Protein AF-A0A3B9ASY4-F1 (afdb_monomer_lite)

pLDDT: mean 80.65, std 14.68, range [36.09, 94.44]

Radius of gyration: 23.01 Å; chains: 1; bounding box: 66×73×40 Å

Secondary structure (DSSP, 8-state):
-------------------------TTTS--EEEETTEEEESS-HHHHHHHHHHHSSS--EEEEEEEEE-TTS-EEEEEEEEETTTTTEEEEEEEEEEE-TTSSEEEEEEEEEEE--TT-S-EEEETTEEEESS-SSPEEEE---

Foldseek 3Di:
DDDDDDDDDPPPPPPPPPPPPPQDQLQPDFQWFDDDNDIGGPDDPVSVQVLQCVQPPQNWHWDDWDWDQAPVRWIWIKTWTARVVLVRFIKIKIWTWDADPVSGTTGTDQKIFMWTDVPDDPWYAHNNFTDDPTDRDGDIGGSDD

Structure (mmCIF, N/CA/C/O backbone):
data_AF-A0A3B9ASY4-F1
#
_entry.id   AF-A0A3B9ASY4-F1
#
loop_
_atom_site.group_PDB
_atom_site.id
_atom_site.type_symbol
_atom_site.label_atom_id
_atom_site.label_alt_id
_atom_site.label_comp_id
_atom_site.label_asym_id
_atom_site.label_entity_id
_atom_site.label_seq_id
_atom_site.pdbx_PDB_ins_code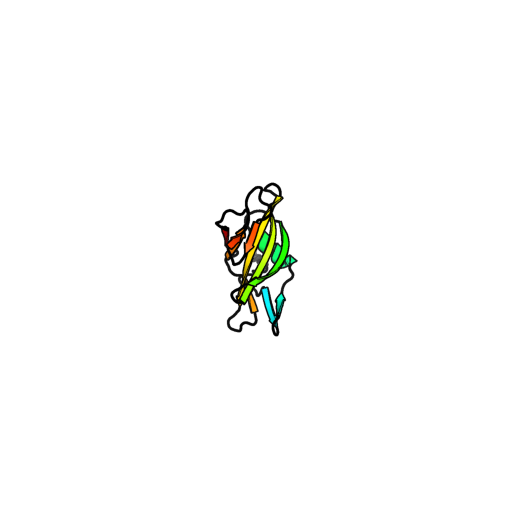
_atom_site.Cartn_x
_atom_site.Cartn_y
_atom_site.Cartn_z
_atom_site.occupancy
_atom_site.B_iso_or_equiv
_atom_site.auth_seq_id
_atom_site.auth_comp_id
_atom_site.auth_asym_id
_atom_site.auth_atom_id
_atom_site.pdbx_PDB_model_num
ATOM 1 N N . MET A 1 1 ? -50.566 -61.487 -13.036 1.00 40.06 1 MET A N 1
ATOM 2 C CA . MET A 1 1 ? -49.498 -60.858 -13.843 1.00 40.06 1 MET A CA 1
ATOM 3 C C . MET A 1 1 ? -49.723 -59.348 -13.845 1.00 40.06 1 MET A C 1
ATOM 5 O O . MET A 1 1 ? -50.765 -58.915 -14.313 1.00 40.06 1 MET A O 1
ATOM 9 N N . LYS A 1 2 ? -48.819 -58.567 -13.241 1.00 36.09 2 LYS A N 1
ATOM 10 C CA . LYS A 1 2 ? -48.805 -57.090 -13.233 1.00 36.09 2 LYS A CA 1
ATOM 11 C C . LYS A 1 2 ? -47.361 -56.649 -13.504 1.00 36.09 2 LYS A C 1
ATOM 13 O O . LYS A 1 2 ? -46.486 -57.181 -12.820 1.00 36.09 2 LYS A O 1
ATOM 18 N N . PRO A 1 3 ? -47.078 -55.731 -14.442 1.00 52.00 3 PRO A N 1
ATOM 19 C CA . PRO A 1 3 ? -45.741 -55.174 -14.568 1.00 52.00 3 PRO A CA 1
ATOM 20 C C . PRO A 1 3 ? -45.538 -54.073 -13.522 1.00 52.00 3 PRO A C 1
ATOM 22 O O . PRO A 1 3 ? -46.340 -53.148 -13.397 1.00 52.00 3 PRO A O 1
ATOM 25 N N . PHE A 1 4 ? -44.462 -54.209 -12.753 1.00 48.41 4 PHE A N 1
ATOM 26 C CA . PHE A 1 4 ? -43.945 -53.189 -11.850 1.00 48.41 4 PHE A CA 1
ATOM 27 C C . PHE A 1 4 ? -43.094 -52.234 -12.697 1.00 48.41 4 PHE A C 1
ATOM 29 O O . PHE A 1 4 ? -42.040 -52.619 -13.198 1.00 48.41 4 PHE A O 1
ATOM 36 N N . VAL A 1 5 ? -43.578 -51.013 -12.920 1.00 50.47 5 VAL A N 1
ATOM 37 C CA . VAL A 1 5 ? -42.808 -49.964 -13.599 1.00 50.47 5 VAL A CA 1
ATOM 38 C C . VAL A 1 5 ? -41.886 -49.335 -12.559 1.00 50.47 5 VAL A C 1
ATOM 40 O O . VAL A 1 5 ? -42.341 -48.623 -11.666 1.00 50.47 5 VAL A O 1
ATOM 43 N N . LEU A 1 6 ? -40.592 -49.641 -12.645 1.00 49.59 6 LEU A N 1
ATOM 44 C CA . LEU A 1 6 ? -39.558 -49.028 -11.817 1.00 49.59 6 LEU A CA 1
ATOM 45 C C . LEU A 1 6 ? -39.183 -47.673 -12.441 1.00 49.59 6 LEU A C 1
ATOM 47 O O . LEU A 1 6 ? -38.467 -47.615 -13.438 1.00 49.59 6 LEU A O 1
ATOM 51 N N . LEU A 1 7 ? -39.722 -46.586 -11.890 1.00 51.25 7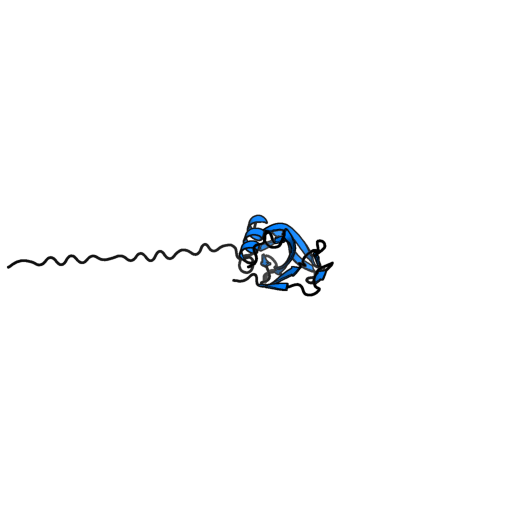 LEU A N 1
ATOM 52 C CA . LEU A 1 7 ? -39.395 -45.220 -12.294 1.00 51.25 7 LEU A CA 1
ATOM 53 C C . LEU A 1 7 ? -38.143 -44.760 -11.531 1.00 51.25 7 LEU A C 1
ATOM 55 O O . LEU A 1 7 ? -38.223 -44.352 -10.373 1.00 51.25 7 LEU A O 1
ATOM 59 N N . THR A 1 8 ? -36.976 -44.855 -12.163 1.00 59.31 8 THR A N 1
ATOM 60 C CA . THR A 1 8 ? -35.707 -44.397 -11.582 1.00 59.31 8 THR A CA 1
ATOM 61 C C . THR A 1 8 ? -35.598 -42.874 -11.712 1.00 59.31 8 THR A C 1
ATOM 63 O O . THR A 1 8 ? -35.305 -42.350 -12.784 1.00 59.31 8 THR A O 1
ATOM 66 N N . LEU A 1 9 ? -35.847 -42.150 -10.619 1.00 54.06 9 LEU A N 1
ATOM 67 C CA . LEU A 1 9 ? -35.590 -40.711 -10.504 1.00 54.06 9 LEU A CA 1
ATOM 68 C C . LEU A 1 9 ? -34.078 -40.465 -10.373 1.00 54.06 9 LEU A C 1
ATOM 70 O O . LEU A 1 9 ? -33.495 -40.638 -9.304 1.00 54.06 9 LEU A O 1
ATOM 74 N N . LEU A 1 10 ? -33.442 -40.062 -11.474 1.00 52.00 10 LEU A N 1
ATOM 75 C CA . LEU A 1 10 ? -32.086 -39.510 -11.481 1.00 52.00 10 LEU A CA 1
ATOM 76 C C . LEU A 1 10 ? -32.116 -38.113 -10.847 1.00 52.00 10 LEU A C 1
ATOM 78 O O . LEU A 1 10 ? -32.416 -37.120 -11.508 1.00 52.00 10 LEU A O 1
ATOM 82 N N . PHE A 1 11 ? -31.802 -38.033 -9.555 1.00 51.97 11 PHE A N 1
ATOM 83 C CA . PHE A 1 11 ? -31.476 -36.768 -8.904 1.00 51.97 11 PHE A CA 1
ATOM 84 C C . PHE A 1 11 ? -30.121 -36.283 -9.428 1.00 51.97 11 PHE A C 1
ATOM 86 O O . PHE A 1 11 ? -29.066 -36.706 -8.961 1.00 51.97 11 PHE A O 1
ATOM 93 N N . PHE A 1 12 ? -30.151 -35.394 -10.421 1.00 53.81 12 PHE A N 1
ATOM 94 C CA . PHE A 1 12 ? -28.996 -34.585 -10.795 1.00 53.81 12 PHE A CA 1
ATOM 95 C C . PHE A 1 12 ? -28.692 -33.628 -9.636 1.00 53.81 12 PHE A C 1
ATOM 97 O O . PHE A 1 12 ? -29.315 -32.576 -9.496 1.00 53.81 12 PHE A O 1
ATOM 104 N N . THR A 1 13 ? -27.737 -33.986 -8.782 1.00 55.41 13 THR A N 1
ATOM 105 C CA . THR A 1 13 ? -27.118 -33.030 -7.865 1.00 55.41 13 THR A CA 1
ATOM 106 C C . THR A 1 13 ? -26.239 -32.101 -8.694 1.00 55.41 13 THR A C 1
ATOM 108 O O . THR A 1 13 ? -25.081 -32.406 -8.976 1.00 55.41 13 THR A O 1
ATOM 111 N N . PHE A 1 14 ? -26.796 -30.970 -9.128 1.00 53.56 14 PHE A N 1
ATOM 112 C CA . PHE A 1 14 ? -25.993 -29.841 -9.581 1.00 53.56 14 PHE A CA 1
ATOM 113 C C . PHE A 1 14 ? -25.208 -29.322 -8.374 1.00 53.56 14 PHE A C 1
ATOM 115 O O . PHE A 1 14 ? -25.728 -28.555 -7.564 1.00 53.56 14 PHE A O 1
ATOM 122 N N . SER A 1 15 ? -23.950 -29.741 -8.237 1.00 54.97 15 SER A N 1
ATOM 123 C CA . SER A 1 15 ? -22.985 -28.981 -7.451 1.00 54.97 15 SER A CA 1
ATOM 124 C C . SER A 1 15 ? -22.798 -27.645 -8.162 1.00 54.97 15 SER A C 1
ATOM 126 O O . SER A 1 15 ? -22.039 -27.542 -9.123 1.00 54.97 15 SER A O 1
ATOM 128 N N . LEU A 1 16 ? -23.526 -26.621 -7.711 1.00 52.81 16 LEU A N 1
ATOM 129 C CA . LEU A 1 16 ? -23.151 -25.232 -7.933 1.00 52.81 16 LEU A CA 1
ATOM 130 C C . LEU A 1 16 ? -21.788 -25.058 -7.264 1.00 52.81 16 LEU A C 1
ATOM 132 O O . LEU A 1 16 ? -21.702 -24.751 -6.077 1.00 52.81 16 LEU A O 1
ATOM 136 N N . ALA A 1 17 ? -20.717 -25.320 -8.012 1.00 51.34 17 ALA A N 1
ATOM 137 C CA . ALA A 1 17 ? -19.417 -24.778 -7.685 1.00 51.34 17 ALA A CA 1
ATOM 138 C C . ALA A 1 17 ? -19.627 -23.265 -7.651 1.00 51.34 17 ALA A C 1
ATOM 140 O O . ALA A 1 17 ? -19.772 -22.630 -8.696 1.00 51.34 17 ALA A O 1
ATOM 141 N N . GLN A 1 18 ? -19.770 -22.706 -6.448 1.00 48.28 18 GLN A N 1
ATOM 142 C CA . GLN A 1 18 ? -19.718 -21.269 -6.264 1.00 48.28 18 GLN A CA 1
ATOM 143 C C . GLN A 1 18 ? -18.373 -20.853 -6.843 1.00 48.28 18 GLN A C 1
ATOM 145 O O . GLN A 1 18 ? -17.329 -21.170 -6.275 1.00 48.28 18 GLN A O 1
ATOM 150 N N . ALA A 1 19 ? -18.394 -20.224 -8.017 1.00 49.62 19 ALA A N 1
ATOM 151 C CA . ALA A 1 19 ? -17.237 -19.519 -8.517 1.00 49.62 19 ALA A CA 1
ATOM 152 C C . ALA A 1 19 ? -16.895 -18.506 -7.425 1.00 49.62 19 ALA A C 1
ATOM 154 O O . ALA A 1 19 ? -17.633 -17.543 -7.221 1.00 49.62 19 ALA A O 1
ATOM 155 N N . GLN A 1 20 ? -15.848 -18.785 -6.648 1.00 53.88 20 GLN A N 1
ATOM 156 C CA . GLN A 1 20 ? -15.270 -17.786 -5.769 1.00 53.88 20 GLN A CA 1
ATOM 157 C C . GLN A 1 20 ? -14.911 -16.626 -6.688 1.00 53.88 20 GLN A C 1
ATOM 159 O O . GLN A 1 20 ? -14.044 -16.772 -7.552 1.00 53.88 20 GLN A O 1
ATOM 164 N N . GLU A 1 21 ? -15.634 -15.511 -6.573 1.00 57.00 21 GLU A N 1
ATOM 165 C CA . GLU A 1 21 ? -15.247 -14.274 -7.235 1.00 57.00 21 GLU A CA 1
ATOM 166 C C . GLU A 1 21 ? -13.792 -14.028 -6.852 1.00 57.00 21 GLU A C 1
ATOM 168 O O . GLU A 1 21 ? -13.474 -13.838 -5.675 1.00 57.00 21 GLU A O 1
ATOM 173 N N . LYS A 1 22 ? -12.886 -14.125 -7.827 1.00 62.94 22 LYS A N 1
ATOM 174 C CA . LYS A 1 22 ? -11.480 -13.818 -7.600 1.00 62.94 22 LYS A CA 1
ATOM 175 C C . LYS A 1 22 ? -11.394 -12.304 -7.426 1.00 62.94 22 LYS A C 1
ATOM 177 O O . LYS A 1 22 ? -11.237 -11.564 -8.393 1.00 62.94 22 LYS A O 1
ATOM 182 N N . TRP A 1 23 ? -11.587 -11.850 -6.193 1.00 72.44 23 TRP A N 1
ATOM 183 C CA . TRP A 1 23 ? -11.378 -10.464 -5.809 1.00 72.44 23 TRP A CA 1
ATOM 184 C C . TRP A 1 23 ? -9.905 -10.118 -5.995 1.00 72.44 23 TRP A C 1
ATOM 186 O O . TRP A 1 23 ? -9.034 -10.945 -5.730 1.00 72.44 23 TRP A O 1
ATOM 196 N N . PHE A 1 24 ? -9.648 -8.893 -6.452 1.00 81.06 24 PHE A N 1
ATOM 197 C CA . PHE A 1 24 ? -8.300 -8.384 -6.670 1.00 81.06 24 PHE A CA 1
ATOM 198 C C . PHE A 1 24 ? -7.413 -8.614 -5.438 1.00 81.06 24 PHE A C 1
ATOM 200 O O . PHE A 1 24 ? -7.733 -8.162 -4.326 1.00 81.06 24 PHE A O 1
ATOM 207 N N . ASP A 1 25 ? -6.300 -9.308 -5.660 1.00 82.31 25 ASP A N 1
ATOM 208 C CA . ASP A 1 25 ? -5.279 -9.547 -4.656 1.00 82.31 25 ASP A CA 1
ATOM 209 C C . ASP A 1 25 ? -4.022 -8.741 -4.989 1.00 82.31 25 ASP A C 1
ATOM 211 O O . ASP A 1 25 ? -3.327 -9.080 -5.942 1.00 82.31 25 ASP A O 1
ATOM 215 N N . PRO A 1 26 ? -3.684 -7.698 -4.217 1.00 80.62 26 PRO A N 1
ATOM 216 C CA . PRO A 1 26 ? -2.535 -6.857 -4.521 1.00 80.62 26 PRO A CA 1
ATOM 217 C C . PRO A 1 26 ? -1.192 -7.602 -4.421 1.00 80.62 26 PRO A C 1
ATOM 219 O O . PRO A 1 26 ? -0.212 -7.125 -4.992 1.00 80.62 26 PRO A O 1
ATOM 222 N N . ALA A 1 27 ? -1.139 -8.759 -3.748 1.00 80.56 27 ALA A N 1
ATOM 223 C CA . ALA A 1 27 ? 0.046 -9.614 -3.690 1.00 80.56 27 ALA A CA 1
ATOM 224 C C . ALA A 1 27 ? 0.198 -10.526 -4.923 1.00 80.56 27 ALA A C 1
ATOM 226 O O . ALA A 1 27 ? 1.309 -10.941 -5.252 1.00 80.56 27 ALA A O 1
ATOM 227 N N . LEU A 1 28 ? -0.900 -10.856 -5.615 1.00 85.06 28 LEU A N 1
ATOM 228 C CA . LEU A 1 28 ? -0.900 -11.805 -6.743 1.00 85.06 28 LEU A CA 1
ATOM 229 C C . LEU A 1 28 ? -1.200 -11.149 -8.094 1.00 85.06 28 LEU A C 1
ATOM 231 O O . LEU A 1 28 ? -0.824 -11.677 -9.141 1.00 85.06 28 LEU A O 1
ATOM 235 N N . ASP A 1 29 ? -1.878 -10.010 -8.079 1.00 89.12 29 ASP A N 1
ATOM 236 C CA . ASP A 1 29 ? -2.293 -9.258 -9.247 1.00 89.12 29 ASP A CA 1
ATOM 237 C C . ASP A 1 29 ? -1.519 -7.921 -9.281 1.00 89.12 29 ASP A C 1
ATOM 239 O O . ASP A 1 29 ? -1.322 -7.277 -8.245 1.00 89.12 29 ASP A O 1
ATOM 243 N N . PRO A 1 30 ? -1.051 -7.471 -10.458 1.00 90.88 30 PRO A N 1
ATOM 244 C CA . PRO A 1 30 ? -0.203 -6.290 -10.554 1.00 90.88 30 PRO A CA 1
ATOM 245 C C . PRO A 1 30 ? -0.974 -5.019 -10.173 1.00 90.88 30 PRO A C 1
ATOM 247 O O . PRO A 1 30 ? -2.030 -4.709 -10.724 1.00 90.88 30 PRO A O 1
ATOM 250 N N . VAL A 1 31 ? -0.398 -4.248 -9.256 1.00 93.25 31 VAL A N 1
ATOM 251 C CA . VAL A 1 31 ? -0.961 -2.999 -8.723 1.00 93.25 31 VAL A CA 1
ATOM 252 C C . VAL A 1 31 ? -0.638 -1.820 -9.636 1.00 93.25 31 VAL A C 1
ATOM 254 O O . VAL A 1 31 ? -1.455 -0.917 -9.840 1.00 93.25 31 VAL A O 1
ATOM 257 N N . ALA A 1 32 ? 0.573 -1.814 -10.187 1.00 93.88 32 ALA A N 1
ATOM 258 C CA . ALA A 1 32 ? 1.069 -0.720 -10.999 1.00 93.88 32 ALA A CA 1
ATOM 259 C C . ALA A 1 32 ? 1.968 -1.205 -12.135 1.00 93.88 32 ALA A C 1
ATOM 261 O O . ALA A 1 32 ? 2.452 -2.337 -12.150 1.00 93.88 32 ALA A O 1
ATOM 262 N N . VAL A 1 33 ? 2.191 -0.315 -13.092 1.00 94.31 33 VAL A N 1
ATOM 263 C CA . VAL A 1 33 ? 3.109 -0.505 -14.208 1.00 94.31 33 VAL A CA 1
ATOM 264 C C . VAL A 1 33 ? 4.080 0.664 -14.259 1.00 94.31 33 VAL A C 1
ATOM 266 O O . VAL A 1 33 ? 3.680 1.823 -14.118 1.00 94.31 33 VAL A O 1
ATOM 269 N N . GLN A 1 34 ? 5.355 0.371 -14.480 1.00 91.12 34 GLN A N 1
ATOM 270 C CA . GLN A 1 34 ? 6.316 1.391 -14.856 1.00 91.12 34 GLN A CA 1
ATOM 271 C C . GLN A 1 34 ? 6.250 1.603 -16.364 1.00 91.12 34 GLN A C 1
ATOM 273 O O . GLN A 1 34 ? 6.377 0.670 -17.160 1.00 91.12 34 GLN A O 1
ATOM 278 N N . LYS A 1 35 ? 6.034 2.856 -16.753 1.00 89.12 35 LYS A N 1
ATOM 279 C CA . LYS A 1 35 ? 6.115 3.303 -18.137 1.00 89.12 35 LYS A CA 1
ATOM 280 C C . LYS A 1 35 ? 7.027 4.519 -18.175 1.00 89.12 35 LYS A C 1
ATOM 282 O O . LYS A 1 35 ? 6.808 5.490 -17.451 1.00 89.12 35 LYS A O 1
ATOM 287 N N . ASP A 1 36 ? 8.067 4.423 -18.995 1.00 86.75 36 ASP A N 1
ATOM 288 C CA . ASP A 1 36 ? 9.168 5.381 -19.049 1.00 86.75 36 ASP A CA 1
ATOM 289 C C . ASP A 1 36 ? 9.851 5.502 -17.671 1.00 86.75 36 ASP A C 1
ATOM 291 O O . ASP A 1 36 ? 10.484 4.557 -17.204 1.00 86.75 36 ASP A O 1
ATOM 295 N N . SER A 1 37 ? 9.686 6.631 -16.984 1.00 83.12 37 SER A N 1
ATOM 296 C CA . SER A 1 37 ? 10.210 6.889 -15.635 1.00 83.12 37 SER A CA 1
ATOM 297 C C . SER A 1 37 ? 9.118 7.015 -14.568 1.00 83.12 37 SER A C 1
ATOM 299 O O . SER A 1 37 ? 9.418 7.318 -13.413 1.00 83.12 37 SER A O 1
ATOM 301 N N . SER A 1 38 ? 7.854 6.802 -14.945 1.00 86.00 38 SER A N 1
ATOM 302 C CA . SER A 1 38 ? 6.692 7.035 -14.089 1.00 86.00 38 SER A CA 1
ATOM 303 C C . SER A 1 38 ? 5.957 5.740 -13.761 1.00 86.00 38 SER A C 1
ATOM 305 O O . SER A 1 38 ? 5.860 4.827 -14.582 1.00 86.00 38 SER A O 1
ATOM 307 N N . LEU A 1 39 ? 5.420 5.676 -12.543 1.00 88.69 39 LEU A N 1
ATOM 308 C CA . LEU A 1 39 ? 4.653 4.539 -12.050 1.00 88.69 39 LEU A CA 1
ATOM 309 C C . LEU A 1 39 ? 3.154 4.857 -12.088 1.00 88.69 39 LEU A C 1
ATOM 311 O O . LEU A 1 39 ? 2.662 5.787 -11.437 1.00 88.69 39 LEU A O 1
ATOM 315 N N . TYR A 1 40 ? 2.420 4.068 -12.863 1.00 91.62 40 TYR A N 1
ATOM 316 C CA . TYR A 1 40 ? 0.992 4.233 -13.097 1.00 91.62 40 TYR A CA 1
ATOM 317 C C . TYR A 1 40 ? 0.231 3.106 -12.418 1.00 91.62 40 TYR A C 1
ATOM 319 O O . TYR A 1 40 ? 0.532 1.937 -12.645 1.00 91.62 40 TYR A O 1
ATOM 327 N N . LEU A 1 41 ? -0.765 3.448 -11.601 1.00 92.69 41 LEU A N 1
ATOM 328 C CA . LEU A 1 41 ? -1.667 2.445 -11.044 1.00 92.69 41 LEU A CA 1
ATOM 329 C C . LEU A 1 41 ? -2.459 1.800 -12.184 1.00 92.69 41 LEU A C 1
ATOM 331 O O . LEU A 1 41 ? -3.028 2.498 -13.022 1.00 92.69 41 LEU A O 1
ATOM 335 N N . LEU A 1 42 ? -2.492 0.471 -12.203 1.00 93.19 42 LEU A N 1
ATOM 336 C CA . LEU A 1 42 ? -3.330 -0.299 -13.127 1.00 93.19 42 LEU A CA 1
ATOM 337 C C . LEU A 1 42 ? -4.768 -0.427 -12.614 1.00 93.19 42 LEU A C 1
ATOM 339 O O . LEU A 1 42 ? -5.663 -0.855 -13.339 1.00 93.19 42 LEU A O 1
ATOM 343 N N . ILE A 1 43 ? -4.973 -0.081 -11.346 1.00 90.50 43 ILE A N 1
ATOM 344 C CA . ILE A 1 43 ? -6.178 -0.343 -10.574 1.00 90.50 43 ILE A CA 1
ATOM 345 C C . ILE A 1 43 ? -6.570 0.943 -9.860 1.00 90.50 43 ILE A C 1
ATOM 347 O O . ILE A 1 43 ? -5.715 1.739 -9.472 1.00 90.50 43 ILE A O 1
ATOM 351 N N . SER A 1 44 ? -7.872 1.174 -9.709 1.00 91.19 44 SER A N 1
ATOM 352 C CA . SER A 1 44 ? -8.352 2.380 -9.044 1.00 91.19 44 SER A CA 1
ATOM 353 C C . SER A 1 44 ? -7.980 2.385 -7.560 1.00 91.19 44 SER A C 1
ATOM 355 O O . SER A 1 44 ? -7.963 1.349 -6.892 1.00 91.19 44 SER A O 1
ATOM 357 N N . GLU A 1 45 ? -7.755 3.580 -7.016 1.00 91.56 45 GLU A N 1
ATOM 358 C CA . GLU A 1 45 ? -7.526 3.773 -5.580 1.00 91.56 45 GLU A CA 1
ATOM 359 C C . GLU A 1 45 ? -8.683 3.216 -4.742 1.00 91.56 45 GLU A C 1
ATOM 361 O O . GLU A 1 45 ? -8.453 2.661 -3.674 1.00 91.56 45 GLU A O 1
ATOM 366 N N . TYR A 1 46 ? -9.917 3.276 -5.257 1.00 90.56 46 TYR A N 1
ATOM 367 C CA . TYR A 1 46 ? -11.086 2.673 -4.617 1.00 90.56 46 TYR A CA 1
ATOM 368 C C . TYR A 1 46 ? -10.947 1.154 -4.454 1.00 90.56 46 TYR A C 1
ATOM 370 O O . TYR A 1 46 ? -11.210 0.630 -3.374 1.00 90.56 46 TYR A O 1
ATOM 378 N N . VAL A 1 47 ? -10.529 0.439 -5.504 1.00 90.38 47 VAL A N 1
ATOM 379 C CA . VAL A 1 47 ? -10.354 -1.021 -5.442 1.00 90.38 47 VAL A CA 1
ATOM 380 C C . VAL A 1 47 ? -9.187 -1.384 -4.525 1.00 90.38 47 VAL A C 1
ATOM 382 O O . VAL A 1 47 ? -9.311 -2.326 -3.746 1.00 90.38 47 VAL A O 1
ATOM 385 N N . LEU A 1 48 ? -8.095 -0.613 -4.550 1.00 90.38 48 LEU A N 1
ATOM 386 C CA . LEU A 1 48 ? -6.973 -0.788 -3.621 1.00 90.38 48 LEU A CA 1
ATOM 387 C C . LEU A 1 48 ? -7.414 -0.599 -2.166 1.00 90.38 48 LEU A C 1
ATOM 389 O O . LEU A 1 48 ? -7.170 -1.467 -1.332 1.00 90.38 48 LEU A O 1
ATOM 393 N N . ALA A 1 49 ? -8.119 0.496 -1.884 1.00 91.06 49 ALA A N 1
ATOM 394 C CA . ALA A 1 49 ? -8.675 0.793 -0.572 1.00 91.06 49 ALA A CA 1
ATOM 395 C C . ALA A 1 49 ? -9.606 -0.327 -0.093 1.00 91.06 49 ALA A C 1
ATOM 397 O O . ALA A 1 49 ? -9.423 -0.846 1.002 1.00 91.06 49 ALA A O 1
ATOM 398 N N . LYS A 1 50 ? -10.558 -0.763 -0.926 1.00 89.31 50 LYS A N 1
ATOM 399 C CA . LYS A 1 50 ? -11.490 -1.847 -0.579 1.00 89.31 50 LYS A CA 1
ATOM 400 C C . LYS A 1 50 ? -10.787 -3.179 -0.352 1.00 89.31 50 LYS A C 1
ATOM 402 O O . LYS A 1 50 ? -11.120 -3.888 0.591 1.00 89.31 50 LYS A O 1
ATOM 407 N N . SER A 1 51 ? -9.810 -3.508 -1.191 1.00 87.88 51 SER A N 1
ATOM 408 C CA . SER A 1 51 ? -9.016 -4.728 -1.051 1.00 87.88 51 SER A CA 1
ATOM 409 C C . SER A 1 51 ? -8.243 -4.747 0.270 1.00 87.88 51 SER A C 1
ATOM 411 O O . SER A 1 51 ? -8.229 -5.770 0.957 1.00 87.88 51 SER A O 1
ATOM 413 N N . LEU A 1 52 ? -7.676 -3.601 0.664 1.00 87.81 52 LEU A N 1
ATOM 414 C CA . LEU A 1 52 ? -7.008 -3.421 1.950 1.00 87.81 52 LEU A CA 1
ATOM 415 C C . LEU A 1 52 ? -7.989 -3.518 3.126 1.00 87.81 52 LEU A C 1
ATOM 417 O O . LEU A 1 52 ? -7.726 -4.257 4.068 1.00 87.81 52 LEU A O 1
ATOM 421 N N . GLU A 1 53 ? -9.130 -2.825 3.060 1.00 89.44 53 GLU A N 1
ATOM 422 C CA . GLU A 1 53 ? -10.169 -2.858 4.101 1.00 89.44 53 GLU A CA 1
ATOM 423 C C . GLU A 1 53 ? -10.678 -4.279 4.372 1.00 89.44 53 GLU A C 1
ATOM 425 O O . GLU A 1 53 ? -10.934 -4.628 5.517 1.00 89.44 53 GLU A O 1
ATOM 430 N N . ILE A 1 54 ? -10.798 -5.113 3.335 1.00 86.31 54 ILE A N 1
ATOM 431 C CA . ILE A 1 54 ? -11.202 -6.520 3.472 1.00 86.31 54 ILE A CA 1
ATOM 432 C C . ILE A 1 54 ? -10.102 -7.356 4.146 1.00 86.31 54 ILE A C 1
ATOM 434 O O . ILE A 1 54 ? -10.402 -8.319 4.854 1.00 86.31 54 ILE A O 1
ATOM 438 N N . ARG A 1 55 ? -8.828 -7.043 3.898 1.00 83.75 55 ARG A N 1
ATOM 439 C CA . ARG A 1 55 ? -7.674 -7.809 4.404 1.00 83.75 55 ARG A CA 1
ATOM 440 C C . ARG A 1 55 ? -7.289 -7.429 5.824 1.00 83.75 55 ARG A C 1
ATOM 442 O O . ARG A 1 55 ? -6.849 -8.285 6.581 1.00 83.75 55 ARG A O 1
ATOM 449 N N . MET A 1 56 ? -7.492 -6.175 6.199 1.00 81.81 56 MET A N 1
A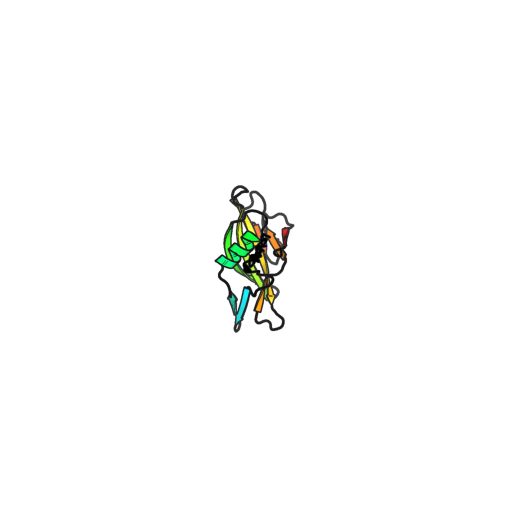TOM 450 C CA . MET A 1 56 ? -7.331 -5.749 7.577 1.00 81.81 56 MET A CA 1
ATOM 451 C C . MET A 1 56 ? -8.476 -6.328 8.415 1.00 81.81 56 MET A C 1
ATOM 453 O O . MET A 1 56 ? -9.631 -5.952 8.262 1.00 81.81 56 MET A O 1
ATOM 457 N N . GLU A 1 57 ? -8.153 -7.256 9.317 1.00 68.88 57 GLU A N 1
ATOM 458 C CA . GLU A 1 57 ? -9.128 -7.943 10.186 1.00 68.88 57 GLU A CA 1
ATOM 459 C C . GLU A 1 57 ? -9.917 -6.991 11.099 1.00 68.88 57 GLU A C 1
ATOM 461 O O . GLU A 1 57 ? -10.980 -7.325 11.620 1.00 68.88 57 GLU A O 1
ATOM 466 N N . GLN A 1 58 ? -9.383 -5.793 11.315 1.00 70.31 58 GLN A N 1
ATOM 467 C CA . GLN A 1 58 ? -10.021 -4.733 12.074 1.00 70.31 58 GLN A CA 1
ATOM 468 C C . GLN A 1 58 ? -10.815 -3.868 11.101 1.00 70.31 58 GLN A C 1
ATOM 470 O O . GLN A 1 58 ? -10.239 -3.408 10.120 1.00 70.31 58 GLN A O 1
ATOM 475 N N . SER A 1 59 ? -12.094 -3.597 11.390 1.00 81.00 59 SER A N 1
ATOM 476 C CA . SER A 1 59 ? -12.917 -2.659 10.619 1.00 81.00 59 SER A CA 1
ATOM 477 C C . SER A 1 59 ? -12.163 -1.337 10.435 1.00 81.00 59 SER A C 1
ATOM 479 O O . SER A 1 59 ? -12.087 -0.512 11.349 1.00 81.00 59 SER A O 1
ATOM 481 N N . VAL A 1 60 ? -11.569 -1.140 9.264 1.00 90.38 60 VAL A N 1
ATOM 482 C CA . VAL A 1 60 ? -10.885 0.091 8.874 1.00 90.38 60 VAL A CA 1
ATOM 483 C C . VAL A 1 60 ? -11.673 0.768 7.774 1.00 90.38 60 VAL A C 1
ATOM 485 O O . VAL A 1 60 ? -12.387 0.132 7.000 1.00 90.38 60 VAL A O 1
ATOM 488 N N . ARG A 1 61 ? -11.527 2.085 7.701 1.00 93.50 61 ARG A N 1
ATOM 489 C CA . ARG A 1 61 ? -11.993 2.876 6.574 1.00 93.50 61 ARG A CA 1
ATOM 490 C C . ARG A 1 61 ? -10.837 3.690 6.031 1.00 93.50 61 ARG A C 1
ATOM 492 O O . ARG A 1 61 ? -10.369 4.616 6.698 1.00 93.50 61 ARG A O 1
ATOM 499 N N . VAL A 1 62 ? -10.412 3.355 4.824 1.00 94.44 62 VAL A N 1
ATOM 500 C CA . VAL A 1 62 ? -9.390 4.100 4.093 1.00 94.44 62 VAL A CA 1
ATOM 501 C C . VAL A 1 62 ? -10.010 5.395 3.574 1.00 94.44 62 VAL A C 1
ATOM 503 O O . VAL A 1 62 ? -11.150 5.425 3.106 1.00 94.44 62 VAL A O 1
ATOM 506 N N . GLN A 1 63 ? -9.265 6.487 3.696 1.00 94.44 63 GLN A N 1
ATOM 507 C CA . GLN A 1 63 ? -9.674 7.823 3.266 1.00 94.44 63 GLN A CA 1
ATOM 508 C C . GLN A 1 63 ? -8.828 8.310 2.095 1.00 94.44 63 GLN A C 1
ATOM 510 O O . GLN A 1 63 ? -9.375 8.883 1.154 1.00 94.44 63 GLN A O 1
ATOM 515 N N . THR A 1 64 ? -7.524 8.037 2.133 1.00 94.19 64 THR A N 1
ATOM 516 C CA . THR A 1 64 ? -6.578 8.503 1.118 1.00 94.19 64 THR A CA 1
ATOM 517 C C . THR A 1 64 ? -5.603 7.394 0.755 1.00 94.19 64 THR A C 1
ATOM 519 O O . THR A 1 64 ? -5.189 6.616 1.615 1.00 94.19 64 THR A O 1
ATOM 522 N N . VAL A 1 65 ? -5.215 7.360 -0.520 1.00 93.81 65 VAL A N 1
ATOM 523 C CA . VAL A 1 65 ? -4.127 6.536 -1.050 1.00 93.81 65 VAL A CA 1
ATOM 524 C C . VAL A 1 65 ? -3.101 7.474 -1.679 1.00 93.81 65 VAL A C 1
ATOM 526 O O . VAL A 1 65 ? -3.450 8.319 -2.498 1.00 93.81 65 VAL A O 1
ATOM 529 N N . LEU A 1 66 ? -1.837 7.356 -1.289 1.00 92.50 66 LEU A N 1
ATOM 530 C CA . LEU A 1 66 ? -0.735 8.164 -1.803 1.00 92.50 66 LEU A CA 1
ATOM 531 C C . LEU A 1 66 ? 0.355 7.249 -2.348 1.00 92.50 66 LEU A C 1
ATOM 533 O O . LEU A 1 66 ? 0.641 6.200 -1.783 1.00 92.50 66 LEU A O 1
ATOM 537 N N . ARG A 1 67 ? 0.997 7.665 -3.437 1.00 91.19 67 ARG A N 1
ATOM 538 C CA . ARG A 1 67 ? 2.219 7.026 -3.934 1.00 91.19 67 ARG A CA 1
ATOM 539 C C . ARG A 1 67 ? 3.416 7.762 -3.361 1.00 91.19 67 ARG A C 1
ATOM 541 O O . ARG A 1 67 ? 3.480 8.986 -3.465 1.00 91.19 67 ARG A O 1
ATOM 548 N N . GLN A 1 68 ? 4.365 7.023 -2.808 1.00 90.19 68 GLN A N 1
ATOM 549 C CA . GLN A 1 68 ? 5.579 7.577 -2.231 1.00 90.19 68 GLN A CA 1
ATOM 550 C C . GLN A 1 68 ? 6.804 6.874 -2.805 1.00 90.19 68 GLN A C 1
ATOM 552 O O . GLN A 1 68 ? 6.875 5.648 -2.835 1.00 90.19 68 GLN A O 1
ATOM 557 N N . LYS A 1 69 ? 7.783 7.671 -3.236 1.00 88.81 69 LYS A N 1
ATOM 558 C CA . LYS A 1 69 ? 9.119 7.180 -3.562 1.00 88.81 69 LYS A CA 1
ATOM 559 C C . LYS A 1 69 ? 9.943 7.106 -2.280 1.00 88.81 69 LYS A C 1
ATOM 561 O O . LYS A 1 69 ? 9.967 8.062 -1.508 1.00 88.81 69 LYS A O 1
ATOM 566 N N . GLU A 1 70 ? 10.612 5.987 -2.071 1.00 85.94 70 GLU A N 1
ATOM 567 C CA . GLU A 1 70 ? 11.461 5.742 -0.907 1.00 85.94 70 GLU A CA 1
ATOM 568 C C . GLU A 1 70 ? 12.908 6.206 -1.142 1.00 85.94 70 GLU A C 1
ATOM 570 O O . GLU A 1 70 ? 13.327 6.347 -2.299 1.00 85.94 70 GLU A O 1
ATOM 575 N N . PRO A 1 71 ? 13.701 6.438 -0.075 1.00 85.12 71 PRO A N 1
ATOM 576 C CA . PRO A 1 71 ? 15.090 6.881 -0.215 1.00 85.12 71 PRO A CA 1
ATOM 577 C C . PRO A 1 71 ? 15.995 5.880 -0.935 1.00 85.12 71 PRO A C 1
ATOM 579 O O . PRO A 1 71 ? 16.942 6.287 -1.602 1.00 85.12 71 PRO A O 1
ATOM 582 N N . ASP A 1 72 ? 15.697 4.584 -0.830 1.00 84.62 72 ASP A N 1
ATOM 583 C CA . ASP A 1 72 ? 16.410 3.506 -1.525 1.00 84.62 72 ASP A CA 1
ATOM 584 C C . ASP A 1 72 ? 16.009 3.380 -3.011 1.00 84.62 72 ASP A C 1
ATOM 586 O O . ASP A 1 72 ? 16.499 2.505 -3.723 1.00 84.62 72 ASP A O 1
ATOM 590 N N . GLY A 1 73 ? 15.123 4.258 -3.497 1.00 84.38 73 GLY A N 1
ATOM 591 C CA . GLY A 1 73 ? 14.570 4.218 -4.848 1.00 84.38 73 GLY A CA 1
ATOM 592 C C . GLY A 1 73 ? 13.325 3.337 -4.990 1.00 84.38 73 GLY A C 1
ATOM 593 O O . GLY A 1 73 ? 12.728 3.329 -6.071 1.00 84.38 73 GLY A O 1
ATOM 594 N N . GLY A 1 74 ? 12.910 2.655 -3.918 1.00 86.88 74 GLY A N 1
ATOM 595 C CA . GLY A 1 74 ? 11.676 1.888 -3.836 1.00 86.88 74 GLY A CA 1
ATOM 596 C C . GLY A 1 74 ? 10.420 2.738 -4.028 1.00 86.88 74 GLY A C 1
ATOM 597 O O . GLY A 1 74 ? 10.452 3.971 -4.083 1.00 86.88 74 GLY A O 1
ATOM 598 N N . GLN A 1 75 ? 9.289 2.058 -4.173 1.00 90.50 75 GLN A N 1
ATOM 599 C CA . GLN A 1 75 ? 7.975 2.672 -4.336 1.00 90.50 75 GLN A CA 1
ATOM 600 C C . GLN A 1 75 ? 7.039 2.061 -3.303 1.00 90.50 75 GLN A C 1
ATOM 602 O O . GLN A 1 75 ? 7.038 0.848 -3.126 1.00 90.50 75 GLN A O 1
ATOM 607 N N . SER A 1 76 ? 6.229 2.889 -2.658 1.00 92.12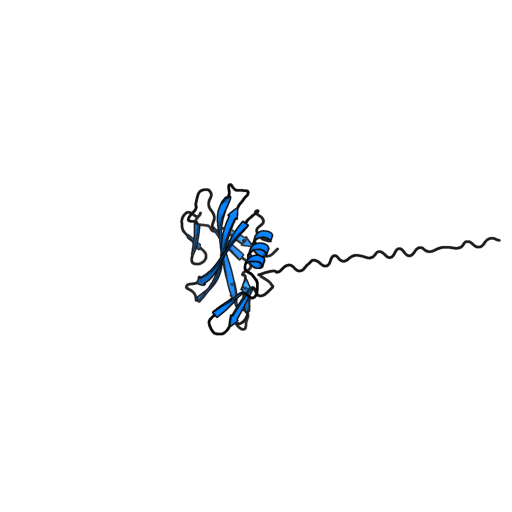 76 SER A N 1
ATOM 608 C CA . SER A 1 76 ? 5.242 2.466 -1.670 1.00 92.12 76 SER A CA 1
ATOM 609 C C . SER A 1 76 ? 3.892 3.116 -1.933 1.00 92.12 76 SER A C 1
ATOM 611 O O . SER A 1 76 ? 3.800 4.229 -2.463 1.00 92.12 76 SER A O 1
ATOM 613 N N . LEU A 1 77 ? 2.836 2.418 -1.529 1.00 92.81 77 LEU A N 1
ATOM 614 C CA . LEU A 1 77 ? 1.504 2.976 -1.365 1.00 92.81 77 LEU A CA 1
ATOM 615 C C . LEU A 1 77 ? 1.265 3.268 0.110 1.00 92.81 77 LEU A C 1
ATOM 617 O O . LEU A 1 77 ? 1.348 2.373 0.948 1.00 92.81 77 LEU A O 1
ATOM 621 N N . ILE A 1 78 ? 0.949 4.521 0.411 1.00 93.38 78 ILE A N 1
ATOM 622 C CA . ILE A 1 78 ? 0.588 4.971 1.746 1.00 93.38 78 ILE A CA 1
ATOM 623 C C . ILE A 1 78 ? -0.922 5.132 1.807 1.00 93.38 78 ILE A C 1
ATOM 625 O O . ILE A 1 78 ? -1.511 5.904 1.052 1.00 93.38 78 ILE A O 1
ATOM 629 N N . PHE A 1 79 ? -1.544 4.419 2.729 1.00 93.56 79 PHE A N 1
ATOM 630 C CA . PHE A 1 79 ? -2.964 4.496 3.008 1.00 93.56 79 PHE A CA 1
ATOM 631 C C . PHE A 1 79 ? -3.152 5.221 4.330 1.00 93.56 79 PHE A C 1
ATOM 633 O O . PHE A 1 79 ? -2.551 4.848 5.336 1.00 93.56 79 PHE A O 1
ATOM 640 N N . THR A 1 80 ? -4.002 6.240 4.349 1.00 93.62 80 THR A N 1
ATOM 641 C CA . THR A 1 80 ? -4.432 6.869 5.599 1.00 93.62 80 THR A CA 1
ATOM 642 C C . THR A 1 80 ? -5.918 6.659 5.792 1.00 93.62 80 THR A C 1
ATOM 644 O O . THR A 1 80 ? -6.699 6.616 4.835 1.00 93.62 80 THR A O 1
ATOM 647 N N . GLY A 1 81 ? -6.319 6.479 7.043 1.00 93.62 81 GLY A N 1
ATOM 648 C CA . GLY A 1 81 ? -7.699 6.168 7.358 1.00 93.62 81 GLY A CA 1
ATOM 649 C C . GLY A 1 81 ? -7.988 6.209 8.843 1.00 93.62 81 GLY A C 1
ATOM 650 O O . GLY A 1 81 ? -7.217 6.745 9.638 1.00 93.62 81 GLY A O 1
ATOM 651 N N . ILE A 1 82 ? -9.131 5.637 9.207 1.00 92.56 82 ILE A N 1
ATOM 652 C CA . ILE A 1 82 ? -9.591 5.537 10.591 1.00 92.56 82 ILE A CA 1
ATOM 653 C C . ILE A 1 82 ? -10.059 4.122 10.916 1.00 92.56 82 ILE A C 1
ATOM 655 O O . ILE A 1 82 ? -10.557 3.413 10.044 1.00 92.56 82 ILE A O 1
ATOM 659 N N . TYR A 1 83 ? -9.980 3.755 12.189 1.00 90.38 83 TYR A N 1
ATOM 660 C CA . TYR A 1 83 ? -10.717 2.640 12.777 1.00 90.38 83 TYR A CA 1
ATOM 661 C C . TYR A 1 83 ? -12.065 3.165 13.302 1.00 90.38 83 TYR A C 1
ATOM 663 O O . TYR A 1 83 ? -12.083 3.786 14.373 1.00 90.38 83 TYR A O 1
ATOM 671 N N . PRO A 1 84 ? -13.201 2.977 12.596 1.00 90.06 84 PRO A N 1
ATOM 672 C CA . PRO A 1 84 ? -14.485 3.543 13.014 1.00 90.06 84 PRO A CA 1
ATOM 673 C C . PRO A 1 84 ? -14.897 3.067 14.410 1.00 90.06 84 PRO A C 1
ATOM 675 O O . PRO A 1 84 ? -15.314 3.880 15.233 1.00 90.06 84 PRO A O 1
ATOM 678 N N . ASP A 1 85 ? -14.655 1.788 14.701 1.00 88.25 85 ASP A N 1
ATOM 679 C CA . ASP A 1 85 ? -15.048 1.130 15.951 1.00 88.25 85 ASP A CA 1
ATOM 680 C C . ASP A 1 85 ? -14.114 1.459 17.131 1.00 88.25 85 ASP A C 1
ATOM 682 O O . ASP A 1 85 ? -14.422 1.157 18.281 1.00 88.25 85 ASP A O 1
ATOM 686 N N . LYS A 1 86 ? -12.973 2.116 16.875 1.00 84.69 86 LYS A N 1
ATOM 687 C CA . LYS A 1 86 ? -12.000 2.536 17.898 1.00 84.69 86 LYS A CA 1
ATOM 688 C C . LYS A 1 86 ? -12.002 4.054 18.058 1.00 84.69 86 LYS A C 1
ATOM 690 O O . LYS A 1 86 ? -10.967 4.695 17.902 1.00 84.69 86 LYS A O 1
ATOM 695 N N . ASN A 1 87 ? -13.167 4.649 18.314 1.00 87.25 87 ASN A N 1
ATOM 696 C CA . ASN A 1 87 ? -13.329 6.105 18.458 1.00 87.25 87 ASN A CA 1
ATOM 697 C C . ASN A 1 87 ? -12.767 6.908 17.269 1.00 87.25 87 ASN A C 1
ATOM 699 O O . ASN A 1 87 ? -12.214 7.991 17.455 1.00 87.25 87 ASN A O 1
ATOM 703 N N . LYS A 1 88 ? -12.896 6.381 16.041 1.00 89.38 88 LYS A N 1
AT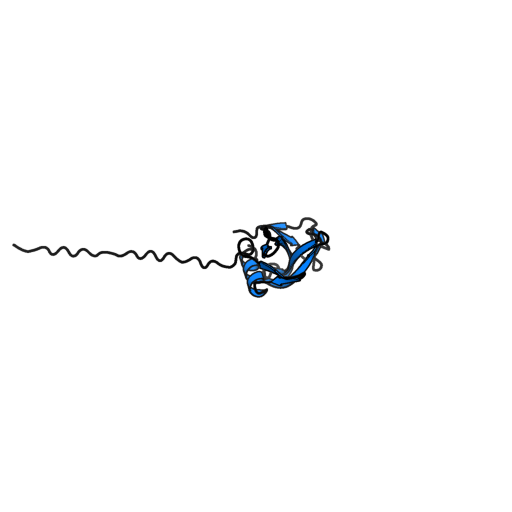OM 704 C CA . LYS A 1 88 ? -12.331 6.984 14.819 1.00 89.38 88 LYS A CA 1
ATOM 705 C C . LYS A 1 88 ? -10.811 7.203 14.892 1.00 89.38 88 LYS A C 1
ATOM 707 O O . LYS A 1 88 ? -10.304 8.141 14.282 1.00 89.38 88 LYS A O 1
ATOM 712 N N . GLN A 1 89 ? -10.093 6.349 15.624 1.00 88.62 89 GLN A N 1
ATOM 713 C CA . GLN A 1 89 ? -8.638 6.413 15.751 1.00 88.62 89 GLN A CA 1
ATOM 714 C C . GLN A 1 89 ? -7.979 6.421 14.362 1.00 88.62 89 GLN A C 1
ATOM 716 O O . GLN A 1 89 ? -8.209 5.475 13.602 1.00 88.62 89 GLN A O 1
ATOM 721 N N . PRO A 1 90 ? -7.162 7.435 14.019 1.00 90.94 90 PRO A N 1
ATOM 722 C CA . PRO A 1 90 ? -6.452 7.454 12.749 1.00 90.94 90 PRO A CA 1
ATOM 723 C C . PRO A 1 90 ? -5.370 6.374 12.676 1.00 90.94 90 PRO A C 1
ATOM 725 O O . PRO A 1 90 ? -4.788 5.981 13.696 1.00 90.94 90 PRO A O 1
ATOM 728 N N . PHE A 1 91 ? -5.086 5.938 11.452 1.00 90.44 91 PHE A N 1
ATOM 729 C CA . PHE A 1 91 ? -3.963 5.070 11.122 1.00 90.44 91 PHE A CA 1
ATOM 730 C C . PHE A 1 91 ? -3.287 5.512 9.825 1.00 90.44 91 PHE A C 1
ATOM 732 O O . PHE A 1 91 ? -3.921 6.101 8.943 1.00 90.44 91 PHE A O 1
ATOM 739 N N . THR A 1 92 ? -2.015 5.148 9.712 1.00 92.50 92 THR A N 1
ATOM 740 C CA . THR A 1 92 ? -1.234 5.222 8.479 1.00 92.50 92 THR A CA 1
ATOM 741 C C . THR A 1 92 ? -0.678 3.836 8.192 1.00 92.50 92 THR A C 1
ATOM 743 O O . THR A 1 92 ? -0.120 3.199 9.081 1.00 92.50 92 THR A O 1
ATOM 746 N N . LEU A 1 93 ? -0.843 3.355 6.967 1.00 91.94 93 LEU A N 1
ATOM 747 C CA . LEU A 1 93 ? -0.351 2.064 6.511 1.00 91.94 93 LEU A CA 1
ATOM 748 C C . LEU A 1 93 ? 0.551 2.274 5.301 1.00 91.94 93 LEU A C 1
ATOM 750 O O . LEU A 1 93 ? 0.169 2.979 4.374 1.00 91.94 93 LEU A O 1
ATOM 754 N N . SER A 1 94 ? 1.726 1.656 5.303 1.00 92.56 94 SER A N 1
ATOM 755 C CA . SER A 1 94 ? 2.631 1.627 4.155 1.00 92.56 94 SER A CA 1
ATOM 756 C C . SER A 1 94 ? 2.696 0.228 3.581 1.00 92.56 94 SER A C 1
ATOM 758 O O . SER A 1 94 ? 2.880 -0.748 4.312 1.00 92.56 94 SER A O 1
ATOM 760 N N . LEU A 1 95 ? 2.565 0.156 2.264 1.00 91.56 95 LEU A N 1
ATOM 761 C CA . LEU A 1 95 ? 2.630 -1.066 1.493 1.00 91.56 95 LEU A CA 1
ATOM 762 C C . LEU A 1 95 ? 3.673 -0.910 0.394 1.00 91.56 95 LEU A C 1
ATOM 764 O O . LEU A 1 95 ? 3.464 -0.164 -0.568 1.00 91.56 95 LEU A O 1
ATOM 768 N N . ARG A 1 96 ? 4.792 -1.620 0.540 1.00 92.12 96 ARG A N 1
ATOM 769 C CA . ARG A 1 96 ? 5.879 -1.587 -0.437 1.00 92.12 96 ARG A CA 1
ATOM 770 C C . ARG A 1 96 ? 5.429 -2.219 -1.749 1.00 92.12 96 ARG A C 1
ATOM 772 O O . ARG A 1 96 ? 4.696 -3.206 -1.755 1.00 92.12 96 ARG A O 1
ATOM 779 N N . LEU A 1 97 ? 5.869 -1.642 -2.860 1.00 92.75 97 LEU A N 1
ATOM 780 C CA . LEU A 1 97 ? 5.683 -2.186 -4.194 1.00 92.75 97 LEU A CA 1
ATOM 781 C C . LEU A 1 97 ? 6.990 -2.805 -4.682 1.00 92.75 97 LEU A C 1
ATOM 783 O O . LEU A 1 97 ? 8.018 -2.132 -4.781 1.00 92.75 97 LEU A O 1
ATOM 787 N N . ASN A 1 98 ? 6.925 -4.080 -5.039 1.00 91.94 98 ASN A N 1
ATOM 788 C CA . ASN A 1 98 ? 8.048 -4.847 -5.543 1.00 91.94 98 ASN A CA 1
ATOM 789 C C . ASN A 1 98 ? 7.916 -5.030 -7.061 1.00 91.94 98 ASN A C 1
ATOM 791 O O . ASN A 1 98 ? 6.854 -5.450 -7.534 1.00 91.94 98 ASN A O 1
ATOM 795 N N . PRO A 1 99 ? 8.964 -4.712 -7.8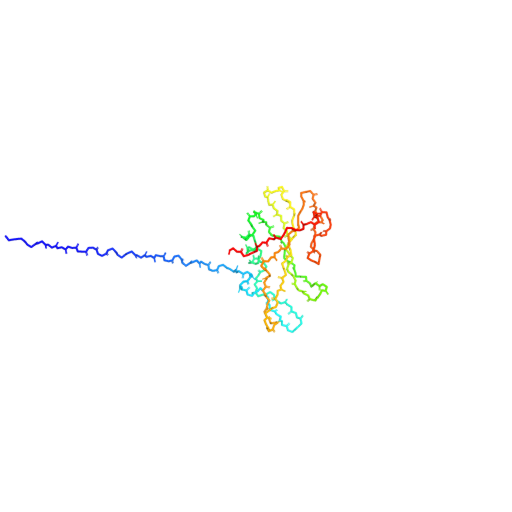39 1.00 91.81 99 PRO A N 1
ATOM 796 C CA . PRO A 1 99 ? 8.955 -4.951 -9.270 1.00 91.81 99 PRO A CA 1
ATOM 797 C C . PRO A 1 99 ? 8.983 -6.450 -9.578 1.00 91.81 99 PRO A C 1
ATOM 799 O O . PRO A 1 99 ? 9.558 -7.261 -8.849 1.00 91.81 99 PRO A O 1
ATOM 802 N N . ASP A 1 100 ? 8.403 -6.806 -10.714 1.00 90.88 100 ASP A N 1
ATOM 803 C CA . ASP A 1 100 ? 8.579 -8.105 -11.338 1.00 90.88 100 ASP A CA 1
ATOM 804 C C . ASP A 1 100 ? 10.008 -8.265 -11.887 1.00 90.88 100 ASP A C 1
ATOM 806 O O . ASP A 1 100 ? 10.824 -7.343 -11.868 1.00 90.88 100 ASP A O 1
ATOM 810 N N . ARG A 1 101 ? 10.319 -9.439 -12.448 1.00 90.38 101 ARG A N 1
ATOM 811 C CA . ARG A 1 101 ? 11.652 -9.709 -13.018 1.00 90.38 101 ARG A CA 1
ATOM 812 C C . ARG A 1 101 ? 12.037 -8.755 -14.153 1.00 90.38 101 ARG A C 1
ATOM 814 O O . ARG A 1 101 ? 13.222 -8.621 -14.441 1.00 90.38 101 ARG A O 1
ATOM 821 N N . THR A 1 102 ? 11.057 -8.146 -14.819 1.00 89.62 102 THR A N 1
ATOM 822 C CA . THR A 1 102 ? 11.277 -7.206 -15.925 1.00 89.62 102 THR A CA 1
ATOM 823 C C . THR A 1 102 ? 11.218 -5.738 -15.500 1.00 89.62 102 THR A C 1
ATOM 825 O O . THR A 1 102 ? 11.387 -4.865 -16.349 1.00 89.62 102 THR A O 1
ATOM 828 N N . SER A 1 103 ? 10.984 -5.452 -14.212 1.00 87.50 103 SER A N 1
ATOM 829 C CA . SER A 1 103 ? 10.735 -4.107 -13.669 1.00 87.50 103 SER A CA 1
ATOM 830 C C . SER A 1 103 ? 9.617 -3.338 -14.374 1.00 87.50 103 SER A C 1
ATOM 832 O O . SER A 1 103 ? 9.555 -2.113 -14.321 1.00 87.50 103 SER A O 1
ATOM 834 N N . ARG A 1 104 ? 8.717 -4.044 -15.055 1.00 90.06 104 ARG A N 1
ATOM 835 C CA . ARG A 1 104 ? 7.600 -3.448 -15.781 1.00 90.06 104 ARG A CA 1
ATOM 836 C C . ARG A 1 104 ? 6.357 -3.417 -14.916 1.00 90.06 104 ARG A C 1
ATOM 838 O O . ARG A 1 104 ? 5.639 -2.422 -14.933 1.00 90.06 104 ARG A O 1
ATOM 845 N N . PHE A 1 105 ? 6.091 -4.489 -14.183 1.00 93.19 105 PHE A N 1
ATOM 846 C CA . PHE A 1 105 ? 4.926 -4.613 -13.318 1.00 93.19 105 PHE A CA 1
ATOM 847 C C . PHE A 1 105 ? 5.347 -4.554 -11.862 1.00 93.19 105 PHE A C 1
ATOM 849 O O . PHE A 1 105 ? 6.414 -5.031 -11.498 1.00 93.19 105 PHE A O 1
ATOM 856 N N . TYR A 1 106 ? 4.497 -3.966 -11.036 1.00 93.88 106 TYR A N 1
ATOM 857 C CA . TYR A 1 106 ? 4.726 -3.820 -9.610 1.00 93.88 106 TYR A CA 1
ATOM 858 C C . TYR A 1 106 ? 3.595 -4.498 -8.851 1.00 93.88 106 TYR A C 1
ATOM 860 O O . TYR A 1 106 ? 2.417 -4.263 -9.133 1.00 93.88 106 TYR A O 1
ATOM 868 N N . PHE A 1 107 ? 3.978 -5.314 -7.881 1.00 92.38 107 PHE A N 1
ATOM 869 C CA . PHE A 1 107 ? 3.098 -6.059 -6.989 1.00 92.38 107 PHE A CA 1
ATOM 870 C C . PHE A 1 107 ? 3.233 -5.493 -5.582 1.00 92.38 107 PHE A C 1
ATOM 872 O O . PHE A 1 107 ? 4.290 -4.968 -5.234 1.00 92.38 107 PHE A O 1
ATOM 879 N N . ALA A 1 108 ? 2.181 -5.571 -4.776 1.00 90.94 108 ALA A N 1
ATOM 880 C CA . ALA A 1 108 ? 2.307 -5.220 -3.374 1.00 90.94 108 ALA A CA 1
ATOM 881 C C . ALA A 1 108 ? 3.072 -6.301 -2.611 1.00 90.94 108 ALA A C 1
ATOM 883 O O . ALA A 1 108 ? 2.986 -7.486 -2.927 1.00 90.94 108 ALA A O 1
ATOM 884 N N . ASP A 1 109 ? 3.804 -5.877 -1.589 1.00 88.62 109 ASP A N 1
ATOM 885 C CA . ASP A 1 109 ? 4.377 -6.790 -0.616 1.00 88.62 109 ASP A CA 1
ATOM 886 C C . ASP A 1 109 ? 3.276 -7.507 0.181 1.00 88.62 109 ASP A C 1
ATOM 888 O O . ASP A 1 109 ? 2.152 -7.027 0.346 1.00 88.62 109 ASP A O 1
ATOM 892 N N . ASN A 1 110 ? 3.621 -8.669 0.713 1.00 83.75 110 ASN A N 1
ATOM 893 C CA . ASN A 1 110 ? 2.721 -9.482 1.520 1.00 83.75 110 ASN A CA 1
ATOM 894 C C . ASN A 1 110 ? 2.585 -8.930 2.940 1.00 83.75 110 ASN A C 1
ATOM 896 O O . ASN A 1 110 ? 1.683 -9.330 3.676 1.00 83.75 110 ASN A O 1
ATOM 900 N N . GLN A 1 111 ? 3.495 -8.038 3.329 1.00 85.06 111 GLN A N 1
ATOM 901 C CA . GLN A 1 111 ? 3.530 -7.392 4.629 1.00 85.06 111 GLN A CA 1
ATOM 902 C C . GLN A 1 111 ? 3.360 -5.884 4.468 1.00 85.06 111 GLN A C 1
ATOM 904 O O . GLN A 1 111 ? 4.047 -5.241 3.676 1.00 85.06 111 GLN A O 1
ATOM 909 N N . ALA A 1 112 ? 2.452 -5.320 5.256 1.00 87.62 112 ALA A N 1
ATOM 910 C CA . ALA A 1 112 ? 2.284 -3.885 5.390 1.00 87.62 112 ALA A CA 1
ATOM 911 C C . ALA A 1 112 ? 2.711 -3.430 6.781 1.00 87.62 112 ALA A C 1
ATOM 913 O O . ALA A 1 112 ? 2.479 -4.123 7.771 1.00 87.62 112 ALA A O 1
ATOM 914 N N . ILE A 1 113 ? 3.274 -2.229 6.865 1.00 89.38 113 ILE A N 1
ATOM 915 C CA . ILE A 1 113 ? 3.571 -1.586 8.145 1.00 89.38 113 ILE A CA 1
ATOM 916 C C . ILE A 1 113 ? 2.414 -0.677 8.496 1.00 89.38 113 ILE A C 1
ATOM 918 O O . ILE A 1 113 ? 2.092 0.242 7.743 1.00 89.38 113 ILE A O 1
ATOM 922 N N . VAL A 1 114 ? 1.803 -0.925 9.649 1.00 89.38 114 VAL A N 1
ATOM 923 C CA . VAL A 1 114 ? 0.676 -0.142 10.145 1.00 89.38 114 VAL A CA 1
ATOM 924 C C . VAL A 1 114 ? 1.100 0.619 11.387 1.00 89.38 114 VAL A C 1
ATOM 926 O O . VAL A 1 114 ? 1.503 0.039 12.397 1.00 89.38 114 VAL A O 1
ATOM 929 N N . CYS A 1 115 ? 0.965 1.935 11.314 1.00 89.56 115 CYS A N 1
ATOM 930 C CA . CYS A 1 115 ? 1.235 2.856 12.396 1.00 89.56 115 CYS A CA 1
ATOM 931 C C . CYS A 1 115 ? -0.089 3.410 12.921 1.00 89.56 115 CYS A C 1
ATOM 933 O O . CYS A 1 115 ? -0.853 4.057 12.199 1.00 89.56 115 CYS A O 1
ATOM 935 N N . TYR A 1 116 ? -0.362 3.158 14.197 1.00 87.56 116 TYR A N 1
ATOM 936 C CA . TYR A 1 116 ? -1.445 3.799 14.932 1.00 87.56 116 TYR A CA 1
ATOM 937 C C . TYR A 1 116 ? -1.107 3.831 16.425 1.00 87.56 116 TYR A C 1
ATOM 939 O O . TYR A 1 116 ? -0.406 2.959 16.935 1.00 87.56 116 TYR A O 1
ATOM 947 N N . LYS A 1 117 ? -1.626 4.824 17.152 1.00 85.00 117 LYS A N 1
ATOM 948 C CA . LYS A 1 117 ? -1.600 4.841 18.621 1.00 85.00 117 LYS A CA 1
ATOM 949 C C . LYS A 1 117 ? -2.839 5.565 19.151 1.00 85.00 117 LYS A C 1
ATOM 951 O O . LYS A 1 117 ? -3.091 6.681 18.701 1.00 85.00 117 LYS A O 1
ATOM 956 N N . PRO A 1 118 ? -3.587 4.985 20.108 1.00 82.69 118 PRO A N 1
ATOM 957 C CA . PRO A 1 118 ? -4.725 5.648 20.741 1.00 82.69 118 PRO A CA 1
ATOM 958 C C . PRO A 1 118 ? -4.409 7.085 21.185 1.00 82.69 118 PRO A C 1
ATOM 960 O O . PRO A 1 118 ? -3.457 7.306 21.932 1.00 82.69 118 PRO A O 1
ATOM 963 N N . GLY A 1 119 ? -5.191 8.060 20.712 1.00 81.12 119 GLY A N 1
ATOM 964 C CA . GLY A 1 119 ? -5.038 9.482 21.063 1.00 81.12 119 GLY A CA 1
ATOM 965 C C . GLY A 1 119 ? -3.912 10.228 20.331 1.00 81.12 119 GLY A C 1
ATOM 966 O O . GLY A 1 119 ? -3.681 11.403 20.605 1.00 81.12 119 GLY A O 1
ATOM 967 N N . CYS A 1 120 ? -3.218 9.577 19.395 1.00 81.75 120 CYS A N 1
ATOM 968 C CA . CYS A 1 120 ? -2.212 10.191 18.530 1.00 81.75 120 CYS A CA 1
ATOM 969 C C . CYS A 1 120 ? -2.796 10.488 17.142 1.00 81.75 120 CYS A C 1
ATOM 971 O O . CYS A 1 120 ? -3.360 9.596 16.510 1.00 81.75 120 CYS A O 1
ATOM 973 N N . ASN A 1 121 ? -2.586 11.715 16.649 1.00 77.38 121 ASN A N 1
ATOM 974 C CA . ASN A 1 121 ? -3.014 12.154 15.310 1.00 77.38 121 ASN A CA 1
ATOM 975 C C . ASN A 1 121 ? -1.854 12.335 14.314 1.00 77.38 121 ASN A C 1
ATOM 977 O O . ASN A 1 121 ? -2.095 12.483 13.123 1.00 77.38 121 ASN A O 1
ATOM 981 N N . ASN A 1 122 ? -0.602 12.299 14.781 1.00 83.06 122 ASN A N 1
ATOM 982 C CA . ASN A 1 122 ? 0.593 12.552 13.964 1.00 83.06 122 ASN A CA 1
ATOM 983 C C . ASN A 1 122 ? 1.404 11.267 13.755 1.00 83.06 122 ASN A C 1
ATOM 985 O O . ASN A 1 122 ? 2.623 11.267 13.893 1.00 83.06 122 ASN A O 1
ATOM 989 N N . CYS A 1 123 ? 0.714 10.157 13.509 1.00 84.81 123 CYS A N 1
ATOM 990 C CA . CYS A 1 123 ? 1.317 8.850 13.289 1.00 84.81 123 CYS A CA 1
ATOM 991 C C . CYS A 1 123 ? 1.598 8.670 11.793 1.00 84.81 123 CYS A C 1
ATOM 993 O O . CYS A 1 123 ? 0.663 8.718 10.991 1.00 84.81 123 CYS A O 1
ATOM 995 N N . GLN A 1 124 ? 2.859 8.501 11.405 1.00 87.75 124 GLN A N 1
ATOM 996 C CA . GLN A 1 124 ? 3.278 8.483 10.000 1.00 87.75 124 GLN A CA 1
ATOM 997 C C . GLN A 1 124 ? 4.154 7.264 9.717 1.00 87.75 124 GLN A C 1
ATOM 999 O O . GLN A 1 124 ? 4.789 6.738 10.628 1.00 87.75 124 GLN A O 1
ATOM 1004 N N . VAL A 1 125 ? 4.206 6.833 8.454 1.00 86.56 125 VAL A N 1
ATOM 1005 C CA . VAL A 1 125 ? 5.215 5.869 8.006 1.00 86.56 125 VAL A CA 1
ATOM 1006 C C . VAL A 1 125 ? 6.275 6.616 7.215 1.00 86.56 125 VAL A C 1
ATOM 1008 O O . VAL A 1 125 ? 5.975 7.233 6.194 1.00 86.56 125 VAL A O 1
ATOM 1011 N N . VAL A 1 126 ? 7.516 6.529 7.671 1.00 82.88 126 VAL A N 1
ATOM 1012 C CA . VAL A 1 126 ? 8.685 7.080 6.990 1.00 82.88 126 VAL A CA 1
ATOM 1013 C C . VAL A 1 126 ? 9.719 5.967 6.930 1.00 82.88 126 VAL A C 1
ATOM 1015 O O . VAL A 1 126 ? 10.030 5.351 7.942 1.00 82.88 126 VAL A O 1
ATOM 1018 N N . ASN A 1 127 ? 10.213 5.654 5.731 1.00 79.69 127 ASN A N 1
ATOM 1019 C CA . ASN A 1 127 ? 11.245 4.630 5.523 1.00 79.69 127 ASN A CA 1
ATOM 1020 C C . ASN A 1 127 ? 10.914 3.276 6.171 1.00 79.69 127 ASN A C 1
ATOM 1022 O O . ASN A 1 127 ? 11.779 2.658 6.789 1.00 79.69 127 ASN A O 1
ATOM 1026 N N . HIS A 1 128 ? 9.658 2.828 6.056 1.00 75.94 128 HIS A N 1
ATOM 1027 C CA . HIS A 1 128 ? 9.180 1.583 6.675 1.00 75.94 128 HIS A CA 1
ATOM 1028 C C . HIS A 1 128 ? 9.268 1.553 8.207 1.00 75.94 128 HIS A C 1
ATOM 1030 O O . HIS A 1 128 ? 9.307 0.492 8.825 1.00 75.94 128 HIS A O 1
ATOM 1036 N N . GLN A 1 129 ? 9.268 2.721 8.839 1.00 83.56 129 GLN A N 1
ATOM 1037 C CA . GLN A 1 129 ? 9.234 2.867 10.286 1.00 83.56 129 GLN A CA 1
ATOM 1038 C C . GLN A 1 129 ? 8.110 3.812 10.689 1.00 83.56 129 GLN A C 1
ATOM 1040 O O . GLN A 1 129 ? 7.743 4.735 9.959 1.00 83.56 129 GLN A O 1
ATOM 1045 N N . CYS A 1 130 ? 7.541 3.555 11.863 1.00 86.25 130 CYS A N 1
ATOM 1046 C CA . CYS A 1 130 ? 6.514 4.412 12.420 1.00 86.25 130 CYS A CA 1
ATOM 1047 C C . CYS A 1 130 ? 7.156 5.628 13.087 1.00 86.25 130 CYS A C 1
ATOM 1049 O O . CYS A 1 130 ? 7.758 5.513 14.153 1.00 86.25 130 CYS A O 1
ATOM 1051 N N . GLU A 1 131 ? 6.979 6.799 12.484 1.00 85.31 131 GLU A N 1
ATOM 1052 C CA . GLU A 1 131 ? 7.493 8.073 12.984 1.00 85.31 131 GLU A CA 1
ATOM 1053 C C . GLU A 1 131 ? 6.382 8.977 13.538 1.00 85.31 131 GLU A C 1
ATOM 1055 O O . GLU A 1 131 ? 5.245 8.996 13.056 1.00 85.31 131 GLU A O 1
ATOM 1060 N N . GLY A 1 132 ? 6.721 9.752 14.573 1.00 82.56 132 GLY A N 1
ATOM 1061 C CA . GLY A 1 132 ? 5.798 10.635 15.287 1.00 82.56 132 GLY A CA 1
ATOM 1062 C C . GLY A 1 132 ? 5.329 10.049 16.620 1.00 82.56 132 GLY A C 1
ATOM 1063 O O . GLY A 1 132 ? 6.109 9.443 17.349 1.00 82.56 132 GLY A O 1
ATOM 1064 N N . CYS A 1 133 ? 4.052 10.244 16.972 1.00 81.00 133 CYS A N 1
ATOM 1065 C CA . CYS A 1 133 ? 3.490 9.763 18.245 1.00 81.00 133 CYS A CA 1
ATOM 1066 C C . CYS A 1 133 ? 3.015 8.298 18.212 1.00 81.00 133 CYS A C 1
ATOM 1068 O O . CYS A 1 133 ? 2.178 7.908 19.022 1.00 81.00 133 CYS A O 1
ATOM 1070 N N . CYS A 1 134 ? 3.529 7.485 17.292 1.00 77.44 134 CYS A N 1
ATOM 1071 C CA . CYS A 1 134 ? 3.294 6.041 17.239 1.00 77.44 134 CYS A CA 1
ATOM 1072 C C . CYS A 1 134 ? 4.001 5.324 18.391 1.00 77.44 134 CYS A C 1
ATOM 1074 O O . CYS A 1 134 ? 4.957 5.841 18.970 1.00 77.44 134 CYS A O 1
ATOM 1076 N N . ASP A 1 135 ? 3.565 4.106 18.699 1.00 63.56 135 ASP A N 1
ATOM 1077 C CA . ASP A 1 135 ? 4.476 3.165 19.347 1.00 63.56 135 ASP A CA 1
ATOM 1078 C C . ASP A 1 135 ? 5.602 2.834 18.349 1.00 63.56 135 ASP A C 1
ATOM 1080 O O . ASP A 1 135 ? 5.323 2.645 17.164 1.00 63.56 135 ASP A O 1
ATOM 1084 N N . GLN A 1 136 ? 6.871 2.821 18.772 1.00 55.03 136 GLN A N 1
ATOM 1085 C CA . GLN A 1 136 ? 8.020 2.661 17.852 1.00 55.03 136 GLN A CA 1
ATOM 1086 C C . GLN A 1 136 ? 8.033 1.299 17.133 1.00 55.03 136 GLN A C 1
ATOM 1088 O O . GLN A 1 136 ? 8.794 1.090 16.190 1.00 55.03 136 GLN A O 1
ATOM 1093 N N . SER A 1 137 ? 7.169 0.378 17.556 1.00 53.38 137 SER A N 1
ATOM 1094 C CA . SER A 1 137 ? 6.871 -0.860 16.853 1.00 53.38 137 SER A CA 1
ATOM 1095 C C . SER A 1 137 ? 5.637 -0.664 15.971 1.00 53.38 137 SER A C 1
ATOM 1097 O O . SER A 1 137 ? 4.494 -0.776 16.412 1.00 53.38 137 SER A O 1
ATOM 1099 N N . GLY A 1 138 ? 5.862 -0.374 14.690 1.00 59.66 138 GLY A N 1
ATOM 1100 C CA . GLY A 1 138 ? 4.820 -0.598 13.693 1.00 59.66 138 GLY A CA 1
ATOM 1101 C C . GLY A 1 138 ? 4.367 -2.049 13.740 1.00 59.66 138 GLY A C 1
ATOM 1102 O O . GLY A 1 138 ? 5.191 -2.955 13.879 1.00 59.66 138 GLY A O 1
ATOM 1103 N N . GLN A 1 139 ? 3.061 -2.283 13.649 1.00 68.38 139 GLN A N 1
ATOM 1104 C CA . GLN A 1 139 ? 2.564 -3.647 13.520 1.00 68.38 139 GLN A CA 1
ATOM 1105 C C . GLN A 1 139 ? 2.704 -4.062 12.057 1.00 68.38 139 GLN A C 1
ATOM 1107 O O . GLN A 1 139 ? 2.151 -3.408 11.172 1.00 68.38 139 GLN A O 1
ATOM 1112 N N . SER A 1 140 ? 3.465 -5.131 11.808 1.00 72.94 140 SER A N 1
ATOM 1113 C CA . SER A 1 140 ? 3.468 -5.791 10.503 1.00 72.94 140 SER A CA 1
ATOM 1114 C C . SER A 1 140 ? 2.174 -6.585 10.370 1.00 72.94 140 SER A C 1
ATOM 1116 O O . SER A 1 140 ? 1.880 -7.440 11.208 1.00 72.94 140 SER A O 1
ATOM 1118 N N . VAL A 1 141 ? 1.380 -6.270 9.351 1.00 74.31 141 VAL A N 1
ATOM 1119 C CA . VAL A 1 141 ? 0.118 -6.948 9.053 1.00 74.31 141 VAL A CA 1
ATOM 1120 C C . VAL A 1 141 ? 0.282 -7.708 7.744 1.00 74.31 141 VAL A C 1
ATOM 1122 O O . VAL A 1 141 ? 0.689 -7.132 6.734 1.00 74.31 141 VAL A O 1
ATOM 1125 N N . SER A 1 142 ? -0.038 -9.003 7.766 1.00 76.94 142 SER A N 1
ATOM 1126 C CA . SER A 1 142 ? -0.112 -9.813 6.549 1.00 76.94 142 SER A CA 1
ATOM 1127 C C . SER A 1 142 ? -1.311 -9.374 5.717 1.00 76.94 142 SER A C 1
ATOM 1129 O O . SER A 1 142 ? -2.428 -9.302 6.227 1.00 76.94 142 SER A O 1
ATOM 1131 N N . LEU A 1 143 ? -1.085 -9.104 4.434 1.00 68.12 143 LEU A N 1
ATOM 1132 C CA . LEU A 1 143 ? -2.147 -8.814 3.470 1.00 68.12 143 LEU A CA 1
ATOM 1133 C C . LEU A 1 143 ? -2.568 -10.043 2.652 1.00 68.12 143 LEU A C 1
ATOM 1135 O O . LEU A 1 143 ? -3.532 -9.970 1.891 1.00 68.12 143 LEU A O 1
ATOM 1139 N N . ILE A 1 144 ? -1.887 -11.176 2.820 1.00 62.91 144 ILE A N 1
ATOM 1140 C CA . ILE A 1 144 ? -2.324 -12.458 2.261 1.00 62.91 144 ILE A CA 1
ATOM 1141 C C . ILE A 1 144 ? -3.302 -13.116 3.238 1.00 62.91 144 ILE A C 1
ATOM 1143 O O . ILE A 1 144 ? -3.015 -13.187 4.437 1.00 62.91 144 ILE A O 1
ATOM 1147 N N . ARG A 1 145 ? -4.432 -13.594 2.704 1.00 58.44 145 ARG A N 1
ATOM 1148 C CA . ARG A 1 145 ? -5.362 -14.506 3.384 1.00 58.44 145 ARG A CA 1
ATOM 1149 C C . ARG A 1 145 ? -5.026 -15.959 3.078 1.00 58.44 145 ARG A C 1
ATOM 1151 O O . ARG A 1 145 ? -4.664 -16.232 1.913 1.00 58.44 145 ARG A O 1
#

Sequence (145 aa):
MKPFVLLTLLFFTFSLAQAQEKWFDPALDPVAVQKDSSLYLLISEYVLAKSLEIRMEQSVRVQTVLRQKEPDGGQSLIFTGIYPDKNKQPFTLSLRLNPDRTSRFYFADNQAIVCYKPGCNNCQVVNHQCEGCCDQSGQSVSLIR